Protein AF-A0A8T3ZFK6-F1 (afdb_monomer_lite)

Sequence (92 aa):
MPAKKKVKEEEHVRSPGIAAVLNFLIWGTGYIYNGKKLLKGIGLIIFELLELLLVIFSGFSWLIHFPGIIFLVSHIFLAVLLAYDAYHDGKK

Structure (mmCIF, N/CA/C/O backbone):
data_AF-A0A8T3ZFK6-F1
#
_entry.id   AF-A0A8T3ZFK6-F1
#
loop_
_atom_site.group_PDB
_atom_site.id
_atom_site.type_symbol
_atom_site.label_atom_id
_atom_site.label_alt_id
_atom_site.label_comp_id
_atom_site.label_asym_id
_atom_site.label_entity_id
_atom_site.label_seq_id
_atom_site.pdbx_PDB_ins_code
_atom_site.Cartn_x
_atom_site.Cartn_y
_atom_site.Cartn_z
_atom_site.occupancy
_atom_site.B_iso_or_equiv
_atom_site.auth_seq_id
_atom_site.auth_comp_id
_atom_site.auth_asym_id
_atom_site.auth_atom_id
_atom_site.pdbx_PDB_model_num
ATOM 1 N N . MET A 1 1 ? -19.977 29.491 37.892 1.00 51.56 1 MET A N 1
ATOM 2 C CA . MET A 1 1 ? -19.044 28.706 37.050 1.00 51.56 1 MET A CA 1
ATOM 3 C C . MET A 1 1 ? -19.843 28.0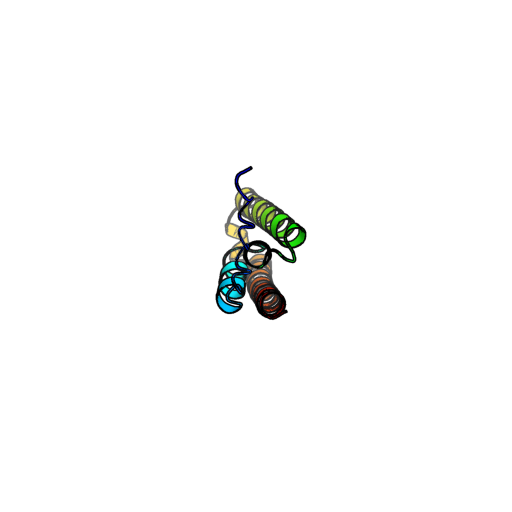43 35.933 1.00 51.56 1 MET A C 1
ATOM 5 O O . MET A 1 1 ? -20.766 27.312 36.272 1.00 51.56 1 MET A O 1
ATOM 9 N N . PRO A 1 2 ? -19.558 28.289 34.643 1.00 49.50 2 PRO A N 1
ATOM 10 C CA . PRO A 1 2 ? -20.195 27.543 33.558 1.00 49.50 2 PRO A CA 1
ATOM 11 C C . PRO A 1 2 ? -19.656 26.105 33.520 1.00 49.50 2 PRO A C 1
ATOM 13 O O . PRO A 1 2 ? -18.451 25.882 33.641 1.00 49.50 2 PRO A O 1
ATOM 16 N N . ALA A 1 3 ? -20.541 25.121 33.361 1.00 55.31 3 ALA A N 1
ATOM 17 C CA . ALA A 1 3 ? -20.138 23.722 33.284 1.00 55.31 3 ALA A CA 1
ATOM 18 C C . ALA A 1 3 ? -19.363 23.454 31.984 1.00 55.31 3 ALA A C 1
ATOM 20 O O . ALA A 1 3 ? -19.845 23.761 30.892 1.00 55.31 3 ALA A O 1
ATOM 21 N N . LYS A 1 4 ? -18.182 22.828 32.084 1.00 53.00 4 LYS A N 1
ATOM 22 C CA . LYS A 1 4 ? -17.481 22.295 30.909 1.00 53.00 4 LYS A CA 1
ATOM 23 C C . LYS A 1 4 ? -18.348 21.196 30.290 1.00 53.00 4 LYS A C 1
ATOM 25 O O . LYS A 1 4 ? -18.368 20.077 30.804 1.00 53.00 4 LYS A O 1
ATOM 30 N N . LYS A 1 5 ? -19.039 21.495 29.182 1.00 51.03 5 LYS A N 1
ATOM 31 C CA . LYS A 1 5 ? -19.597 20.461 28.300 1.00 51.03 5 LYS A CA 1
ATOM 32 C C . LYS A 1 5 ? -18.447 19.528 27.924 1.00 51.03 5 LYS A C 1
ATOM 34 O O . LYS A 1 5 ? -17.573 19.914 27.152 1.00 51.03 5 LYS A O 1
ATOM 39 N N . LYS A 1 6 ? -18.453 18.303 28.457 1.00 49.69 6 LYS A N 1
ATOM 40 C CA . LYS A 1 6 ? -17.716 17.205 27.836 1.00 49.69 6 LYS A CA 1
ATOM 41 C C . LYS A 1 6 ? -18.380 16.979 26.486 1.00 49.69 6 LYS A C 1
ATOM 43 O O . LYS A 1 6 ? -19.447 16.370 26.424 1.00 49.69 6 LYS A O 1
ATOM 48 N N . VAL A 1 7 ? -17.778 17.517 25.429 1.00 56.16 7 VAL A N 1
ATOM 49 C CA . VAL A 1 7 ? -18.015 17.002 24.084 1.00 56.16 7 VAL A CA 1
ATOM 50 C C . VAL A 1 7 ? -17.629 15.533 24.174 1.00 56.16 7 VAL A C 1
ATOM 52 O O . VAL A 1 7 ? -16.467 15.215 24.415 1.00 56.16 7 VAL A O 1
ATOM 55 N N . LYS A 1 8 ? -18.619 14.639 24.093 1.00 45.69 8 LYS A N 1
ATOM 56 C CA . LYS A 1 8 ? -18.319 13.275 23.684 1.00 45.69 8 LYS A CA 1
ATOM 57 C C . LYS A 1 8 ? -17.798 13.425 22.266 1.00 45.69 8 LYS A C 1
ATOM 59 O O . LYS A 1 8 ? -18.555 13.847 21.397 1.00 45.69 8 LYS A O 1
ATOM 64 N N . GLU A 1 9 ? -16.522 13.137 22.058 1.00 51.00 9 GLU A N 1
ATOM 65 C CA . GLU A 1 9 ? -16.092 12.730 20.731 1.00 51.00 9 GLU A CA 1
ATOM 66 C C . GLU A 1 9 ? -16.946 11.510 20.402 1.00 51.00 9 GLU A C 1
ATOM 68 O O . GLU A 1 9 ? -16.911 10.501 21.111 1.00 51.00 9 GLU A O 1
ATOM 73 N N . GLU A 1 10 ? -17.827 11.656 19.419 1.00 46.97 10 GLU A N 1
ATOM 74 C CA . GLU A 1 10 ? -18.562 10.517 18.906 1.00 46.97 10 GLU A CA 1
ATOM 75 C C . GLU A 1 10 ? -17.512 9.599 18.292 1.00 46.97 10 GLU A C 1
ATOM 77 O O . GLU A 1 10 ? -16.824 9.978 17.341 1.00 46.97 10 GLU A O 1
ATOM 82 N N . GLU A 1 11 ? -17.341 8.417 18.889 1.00 52.91 11 GLU A N 1
ATOM 83 C CA . GLU A 1 11 ? -16.482 7.354 18.378 1.00 52.91 11 GLU A CA 1
ATOM 84 C C . G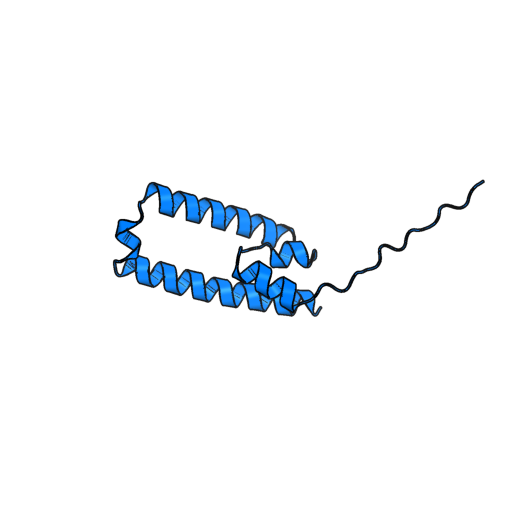LU A 1 11 ? -17.126 6.825 17.095 1.00 52.91 11 GLU A C 1
ATOM 86 O O . GLU A 1 11 ? -17.828 5.815 17.065 1.00 52.91 11 GLU A O 1
ATOM 91 N N . HIS A 1 12 ? -16.987 7.626 16.041 1.00 54.66 12 HIS A N 1
ATOM 92 C CA . HIS A 1 12 ? -17.710 7.493 14.796 1.00 54.66 12 HIS A CA 1
ATOM 93 C C . HIS A 1 12 ? -17.213 6.225 14.118 1.00 54.66 12 HIS A C 1
ATOM 95 O O . HIS A 1 12 ? -16.177 6.254 13.458 1.00 54.66 12 HIS A O 1
ATOM 101 N N . VAL A 1 13 ? -17.933 5.116 14.316 1.00 60.28 13 VAL A N 1
ATOM 102 C CA . VAL A 1 13 ? -17.529 3.778 13.869 1.00 60.28 13 VAL A CA 1
ATOM 103 C C . VAL A 1 13 ? -17.201 3.834 12.380 1.00 60.28 13 VAL A C 1
ATOM 105 O O . VAL A 1 13 ? -18.057 4.115 11.537 1.00 60.28 13 VAL A O 1
ATOM 108 N N . ARG A 1 14 ? -15.914 3.673 12.076 1.00 76.44 14 ARG A N 1
ATOM 109 C CA . ARG A 1 14 ? -15.347 4.025 10.776 1.00 76.44 14 ARG A CA 1
ATOM 110 C C . ARG A 1 14 ? -15.565 2.878 9.813 1.00 76.44 14 ARG A C 1
ATOM 112 O O . ARG A 1 14 ? -15.230 1.743 10.130 1.00 76.44 14 ARG A O 1
ATOM 119 N N . SER A 1 15 ? -16.157 3.166 8.654 1.00 90.44 15 SER A N 1
ATOM 120 C CA . SER A 1 15 ? -16.627 2.114 7.752 1.00 90.44 15 SER A CA 1
ATOM 121 C C . SER A 1 15 ? -15.459 1.224 7.311 1.00 90.44 15 SER A C 1
ATOM 123 O O . SER A 1 15 ? -14.574 1.708 6.597 1.00 90.44 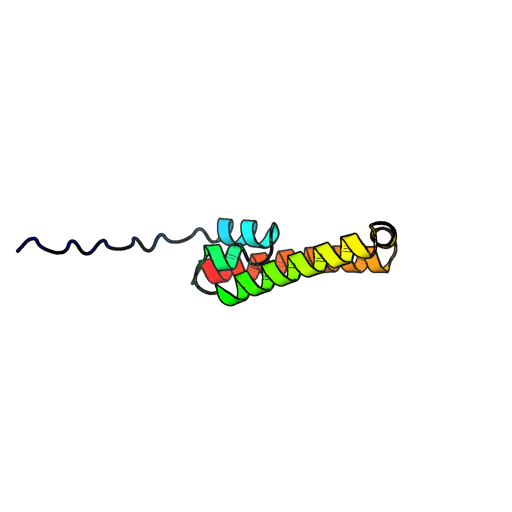15 SER A O 1
ATOM 125 N N . PRO A 1 16 ? -15.455 -0.078 7.660 1.00 91.81 16 PRO A N 1
ATOM 126 C CA . PRO A 1 16 ? -14.368 -0.978 7.287 1.00 91.81 16 PRO A CA 1
ATOM 127 C C . PRO A 1 16 ? -14.173 -1.066 5.771 1.00 91.81 16 PRO A C 1
ATOM 129 O O . PRO A 1 16 ? -13.051 -1.211 5.295 1.00 91.81 16 PRO A O 1
ATOM 132 N N . GLY A 1 17 ? -15.260 -0.935 4.999 1.00 93.25 17 GLY A N 1
ATOM 133 C CA . GLY A 1 17 ? -15.206 -0.893 3.536 1.00 93.25 17 GLY A CA 1
ATOM 134 C C . GLY A 1 17 ? -14.505 0.359 3.002 1.00 93.25 17 GLY A C 1
ATOM 135 O O . GLY A 1 17 ? -13.714 0.253 2.070 1.00 93.25 17 GLY A O 1
ATOM 136 N N . ILE A 1 18 ? -14.720 1.524 3.625 1.00 94.50 18 ILE A N 1
ATOM 137 C CA . ILE A 1 18 ? -13.998 2.758 3.268 1.00 94.50 18 ILE A CA 1
ATOM 138 C C . ILE A 1 18 ? -12.515 2.613 3.627 1.00 94.50 18 ILE A C 1
ATOM 140 O O . ILE A 1 18 ? -11.665 2.922 2.798 1.00 94.50 18 ILE A O 1
ATOM 144 N N . ALA A 1 19 ? -12.195 2.060 4.803 1.00 94.31 19 ALA A N 1
ATOM 145 C CA . ALA A 1 19 ? -10.814 1.774 5.196 1.00 94.31 19 ALA A CA 1
ATOM 146 C C . ALA A 1 19 ? -10.091 0.871 4.179 1.00 94.31 19 ALA A C 1
ATOM 148 O O . ALA A 1 19 ? -8.947 1.141 3.821 1.00 94.31 19 ALA A O 1
ATOM 149 N N . ALA A 1 20 ? -10.771 -0.169 3.687 1.00 95.69 20 ALA A N 1
ATOM 150 C CA . ALA A 1 20 ? -10.244 -1.090 2.684 1.00 95.69 20 ALA A CA 1
ATOM 151 C C . ALA A 1 20 ? -9.994 -0.408 1.330 1.00 95.69 20 ALA A C 1
ATOM 153 O O . ALA A 1 20 ? -8.900 -0.525 0.785 1.00 95.69 20 ALA A O 1
ATOM 154 N N . VAL A 1 21 ? -10.985 0.328 0.808 1.00 96.75 21 VAL A N 1
ATOM 155 C CA . VAL A 1 21 ? -10.884 1.030 -0.485 1.00 96.75 21 VAL A CA 1
ATOM 156 C C . VAL A 1 21 ? -9.790 2.097 -0.450 1.00 96.75 21 VAL A C 1
ATOM 158 O O . VAL A 1 21 ? -9.003 2.181 -1.387 1.00 96.75 21 VAL A O 1
ATOM 161 N N . LEU A 1 22 ? -9.685 2.860 0.643 1.00 95.19 22 LEU A N 1
ATOM 162 C CA . LEU A 1 22 ? -8.599 3.821 0.840 1.00 95.19 22 LEU A CA 1
ATOM 163 C C . LEU A 1 22 ? -7.229 3.126 0.775 1.00 95.19 22 LEU A C 1
ATOM 165 O O . LEU A 1 22 ? -6.404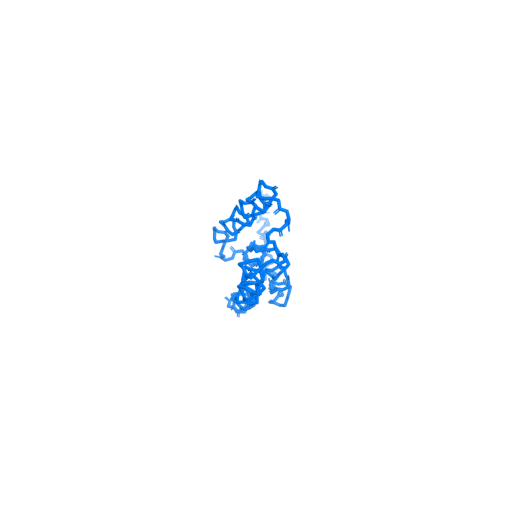 3.493 -0.055 1.00 95.19 22 LEU A O 1
ATOM 169 N N . ASN A 1 23 ? -7.018 2.067 1.568 1.00 95.69 23 ASN A N 1
ATOM 170 C CA . ASN A 1 23 ? -5.735 1.352 1.603 1.00 95.69 23 ASN A CA 1
ATOM 171 C C . ASN A 1 23 ? -5.383 0.602 0.305 1.00 95.69 23 ASN A C 1
ATOM 173 O O . ASN A 1 23 ? -4.212 0.288 0.109 1.00 95.69 23 ASN A O 1
ATOM 177 N N . PHE A 1 24 ? -6.373 0.279 -0.533 1.00 95.50 24 PHE A N 1
ATOM 178 C CA . PHE A 1 24 ? -6.158 -0.299 -1.862 1.00 95.50 24 PHE A CA 1
ATOM 179 C C . PHE A 1 24 ? -5.668 0.748 -2.872 1.00 95.50 24 PHE A C 1
ATOM 181 O O . PHE A 1 24 ? -4.847 0.429 -3.724 1.00 95.50 24 PHE A O 1
ATOM 188 N N . LEU A 1 25 ? -6.187 1.979 -2.783 1.00 94.06 25 LEU A N 1
ATOM 189 C CA . LEU A 1 25 ? -5.884 3.065 -3.718 1.00 94.06 25 LEU A CA 1
ATOM 190 C C . LEU A 1 25 ? -4.595 3.821 -3.375 1.00 94.06 25 LEU A C 1
ATOM 192 O O . LEU A 1 25 ? -3.897 4.238 -4.291 1.00 94.06 25 LEU A O 1
ATOM 196 N N . ILE A 1 26 ? -4.319 4.032 -2.082 1.00 94.25 26 ILE A N 1
ATOM 197 C CA . ILE A 1 26 ? -3.104 4.682 -1.564 1.00 94.25 26 ILE A CA 1
ATOM 198 C C . ILE A 1 26 ? -2.741 3.989 -0.248 1.00 94.25 26 ILE A C 1
ATOM 200 O O . ILE A 1 26 ? -3.523 4.001 0.719 1.00 94.25 26 ILE A O 1
ATOM 204 N N . TRP A 1 27 ? -1.571 3.367 -0.184 1.00 95.19 27 TRP A N 1
ATOM 205 C CA . TRP A 1 27 ? -1.174 2.530 0.939 1.00 95.19 27 TRP A CA 1
ATOM 206 C C . TRP A 1 27 ? -1.030 3.348 2.219 1.00 95.19 27 TRP A C 1
ATOM 208 O O . TRP A 1 27 ? -0.463 4.433 2.271 1.00 95.19 27 TRP A O 1
ATOM 218 N N . GLY A 1 28 ? -1.556 2.807 3.312 1.00 92.31 28 GLY A N 1
ATOM 219 C CA . GLY A 1 28 ? -1.491 3.437 4.623 1.00 92.31 28 GLY A CA 1
ATOM 220 C C . GLY A 1 28 ? -2.663 4.357 4.957 1.00 92.31 28 GLY A C 1
ATOM 221 O O . GLY A 1 28 ? -3.004 4.487 6.139 1.00 92.31 28 GLY A O 1
ATOM 222 N N . THR A 1 29 ? -3.340 4.925 3.956 1.00 94.56 29 THR A N 1
ATOM 223 C CA . THR A 1 29 ? -4.478 5.836 4.173 1.00 94.56 29 THR A CA 1
ATOM 224 C C . THR A 1 29 ? -5.648 5.167 4.900 1.00 94.56 29 THR A C 1
ATOM 226 O O . THR A 1 29 ? -6.282 5.803 5.742 1.00 94.56 29 THR A O 1
ATOM 229 N N . GLY A 1 30 ? -5.878 3.867 4.693 1.00 94.38 30 GLY A N 1
ATOM 230 C CA . GLY A 1 30 ? -6.875 3.079 5.424 1.00 94.38 30 GLY A CA 1
ATOM 231 C C . GLY A 1 30 ? -6.557 2.909 6.916 1.00 94.38 30 GLY A C 1
ATOM 232 O O . GLY A 1 30 ? -7.465 2.933 7.746 1.00 94.38 30 GLY A O 1
ATOM 233 N N . TYR A 1 31 ? -5.276 2.813 7.291 1.00 94.44 31 TYR A N 1
ATOM 234 C CA . TYR A 1 31 ? -4.862 2.759 8.703 1.00 94.44 31 TYR A CA 1
ATOM 235 C C . TYR A 1 31 ? -4.938 4.127 9.392 1.00 94.44 31 TYR A C 1
ATOM 237 O O . TYR A 1 31 ? -5.253 4.192 10.582 1.00 94.44 31 TYR A O 1
ATOM 245 N N . ILE A 1 32 ? -4.673 5.212 8.654 1.00 94.19 32 ILE A N 1
ATOM 246 C CA . ILE A 1 32 ? -4.873 6.590 9.131 1.00 94.19 32 ILE A CA 1
ATOM 247 C C . ILE A 1 32 ? -6.369 6.868 9.302 1.00 94.19 32 ILE A C 1
ATOM 249 O O . ILE A 1 32 ? -6.774 7.394 10.338 1.00 94.19 32 ILE A O 1
ATOM 253 N N . TYR A 1 33 ? -7.196 6.438 8.343 1.00 93.12 33 TYR A N 1
ATOM 254 C CA . TYR A 1 33 ? -8.651 6.496 8.449 1.00 93.12 33 TYR A CA 1
ATOM 255 C C . TYR A 1 33 ? -9.132 5.749 9.696 1.00 93.12 33 TYR A C 1
ATOM 257 O O . TYR A 1 33 ? -9.776 6.371 10.534 1.00 93.12 33 TYR A O 1
ATOM 265 N N . ASN A 1 34 ? -8.736 4.488 9.910 1.00 91.31 34 ASN A N 1
ATOM 266 C CA . ASN A 1 34 ? -9.071 3.736 11.130 1.00 91.31 34 ASN A CA 1
ATOM 267 C C . ASN A 1 34 ? -8.532 4.363 12.431 1.00 91.31 34 ASN A C 1
ATOM 269 O O . ASN A 1 34 ? -9.041 4.053 13.505 1.00 91.31 34 ASN A O 1
ATOM 273 N N . GLY A 1 35 ? -7.482 5.190 12.377 1.00 85.75 35 GLY A N 1
ATOM 274 C CA . GLY A 1 35 ? -6.830 5.823 13.533 1.00 85.75 35 GLY A CA 1
ATOM 275 C C . GLY A 1 35 ? -5.951 4.893 14.385 1.00 85.75 35 GLY A C 1
ATOM 276 O O . GLY A 1 35 ? -4.950 5.337 14.942 1.00 85.75 35 GLY A O 1
ATOM 277 N N . LYS A 1 36 ? -6.265 3.593 14.447 1.00 80.19 36 LYS A N 1
ATOM 278 C CA . LYS A 1 36 ? -5.617 2.597 15.328 1.00 80.19 36 LYS A CA 1
ATOM 279 C C . LYS A 1 36 ? -4.152 2.304 14.992 1.00 80.19 36 LYS A C 1
ATOM 281 O O . LYS A 1 36 ? -3.360 2.003 15.879 1.00 80.19 36 LYS A O 1
ATOM 286 N N . LYS A 1 37 ? -3.784 2.381 13.710 1.00 90.12 37 LYS A N 1
ATOM 287 C CA . LYS A 1 37 ? -2.462 2.003 13.175 1.00 90.12 37 LYS A CA 1
ATOM 288 C C . LYS A 1 37 ? -1.744 3.193 12.512 1.00 90.12 37 LYS A C 1
ATOM 290 O O . LYS A 1 37 ? -1.044 3.016 11.516 1.00 90.12 37 LYS A O 1
ATOM 295 N N . LEU A 1 38 ? -1.902 4.405 13.059 1.00 90.88 38 LEU A N 1
ATOM 296 C CA . LEU A 1 38 ? -1.423 5.664 12.459 1.00 90.88 38 LEU A CA 1
ATOM 297 C C . LEU A 1 38 ? 0.040 5.607 11.969 1.00 90.88 38 LEU A C 1
ATOM 299 O O . LEU A 1 38 ? 0.313 5.974 10.830 1.00 90.88 38 LEU A O 1
ATOM 303 N N . LEU A 1 39 ? 0.966 5.083 12.784 1.00 94.25 39 LEU A N 1
ATOM 304 C CA . LEU A 1 39 ? 2.391 4.986 12.431 1.00 94.25 39 LEU A CA 1
ATOM 305 C C . LEU A 1 39 ? 2.656 4.029 11.251 1.00 94.25 39 LEU A C 1
ATOM 307 O O . LEU A 1 39 ? 3.462 4.352 10.381 1.00 94.25 39 LEU A O 1
ATOM 311 N N . LYS A 1 40 ? 1.940 2.894 11.171 1.00 94.00 40 LYS A N 1
ATOM 312 C CA . LYS A 1 40 ? 1.979 1.989 10.001 1.00 94.00 40 LYS A CA 1
ATOM 313 C C . LYS A 1 40 ? 1.454 2.708 8.757 1.00 94.00 40 LYS A C 1
ATOM 315 O O . LYS A 1 40 ? 2.011 2.543 7.679 1.00 94.00 40 LYS A O 1
ATOM 320 N N . GLY A 1 41 ? 0.399 3.506 8.915 1.00 95.25 41 GLY A N 1
ATOM 321 C CA . GLY A 1 41 ? -0.179 4.300 7.836 1.00 95.25 41 GLY A CA 1
ATOM 322 C C . GLY A 1 41 ? 0.793 5.334 7.269 1.00 95.25 41 GLY A C 1
ATOM 323 O O . GLY A 1 41 ? 1.049 5.337 6.071 1.00 95.25 41 GLY A O 1
ATOM 324 N N . ILE A 1 42 ? 1.399 6.151 8.133 1.00 96.62 42 ILE A N 1
ATOM 325 C CA . ILE A 1 42 ? 2.396 7.158 7.733 1.00 96.62 42 ILE A CA 1
ATOM 326 C C . ILE A 1 42 ? 3.627 6.492 7.095 1.00 96.62 42 ILE A C 1
ATOM 328 O O . ILE A 1 42 ? 4.094 6.947 6.054 1.00 96.62 42 ILE A O 1
ATOM 332 N N . GLY A 1 43 ? 4.125 5.393 7.673 1.00 97.38 43 GLY A N 1
ATOM 333 C CA . GLY A 1 43 ? 5.268 4.655 7.124 1.00 97.38 43 GLY A CA 1
ATOM 334 C C . GLY A 1 43 ? 5.014 4.077 5.727 1.00 97.38 43 GLY A C 1
ATOM 335 O O . GLY A 1 43 ? 5.915 4.098 4.894 1.00 97.38 43 GLY A O 1
ATOM 336 N N . LEU A 1 44 ? 3.789 3.616 5.447 1.00 96.88 44 LEU A N 1
ATOM 337 C CA . LEU A 1 44 ? 3.404 3.124 4.121 1.00 96.88 44 LEU A CA 1
ATOM 338 C C . LEU A 1 44 ? 3.289 4.246 3.082 1.00 96.88 44 LEU A C 1
ATOM 340 O O . LEU A 1 44 ? 3.802 4.068 1.986 1.00 96.88 44 LEU A O 1
ATOM 344 N N . ILE A 1 45 ? 2.727 5.408 3.435 1.00 96.81 45 ILE A N 1
ATOM 345 C CA . ILE A 1 45 ? 2.695 6.572 2.528 1.00 96.81 45 ILE A CA 1
ATOM 346 C C . ILE A 1 45 ? 4.121 7.029 2.184 1.00 96.81 45 ILE A C 1
ATOM 348 O O . ILE A 1 45 ? 4.419 7.329 1.032 1.00 96.81 45 ILE A O 1
ATOM 352 N N . ILE A 1 46 ? 5.032 7.053 3.165 1.00 97.44 46 ILE A N 1
ATOM 353 C CA . ILE A 1 46 ? 6.445 7.386 2.918 1.00 97.44 46 ILE A CA 1
ATOM 354 C C . ILE A 1 46 ? 7.103 6.340 2.005 1.00 97.44 46 ILE A C 1
ATOM 356 O O . ILE A 1 46 ? 7.866 6.712 1.116 1.00 97.44 46 ILE A O 1
ATOM 360 N N . PHE A 1 47 ? 6.800 5.051 2.187 1.00 96.19 47 PHE A N 1
ATOM 361 C CA . PHE A 1 47 ? 7.305 3.986 1.318 1.00 96.19 47 PHE A CA 1
ATOM 362 C C . PHE A 1 47 ? 6.799 4.129 -0.126 1.00 96.19 47 PHE A C 1
ATOM 364 O O . PHE A 1 47 ? 7.611 4.130 -1.045 1.00 96.19 47 PHE A O 1
ATOM 371 N N . GLU A 1 48 ? 5.493 4.322 -0.321 1.00 94.62 48 GLU A N 1
ATOM 372 C CA . GLU A 1 48 ? 4.858 4.502 -1.636 1.00 94.62 48 GLU A CA 1
ATOM 373 C C . GLU A 1 48 ? 5.417 5.731 -2.376 1.00 94.62 48 GLU A C 1
ATOM 375 O O . GLU A 1 48 ? 5.697 5.671 -3.572 1.00 94.62 48 GLU A O 1
ATOM 380 N N . LEU A 1 49 ? 5.683 6.833 -1.663 1.00 96.25 49 LEU A N 1
ATOM 381 C CA . LEU A 1 49 ? 6.341 8.013 -2.237 1.00 96.25 49 LEU A CA 1
ATOM 382 C C . LEU A 1 49 ? 7.794 7.736 -2.666 1.00 96.25 49 LEU A C 1
ATOM 384 O O . LEU A 1 49 ? 8.229 8.241 -3.701 1.00 96.25 49 LEU A O 1
ATOM 388 N N . LEU A 1 50 ? 8.549 6.938 -1.904 1.00 96.56 50 LEU A N 1
ATOM 389 C CA . LEU A 1 50 ? 9.918 6.543 -2.265 1.00 96.56 50 LEU A CA 1
ATOM 390 C C . LEU A 1 50 ? 9.940 5.550 -3.441 1.00 96.56 50 LEU A C 1
ATOM 392 O O . LEU A 1 50 ? 10.798 5.661 -4.317 1.00 96.56 50 LEU A O 1
ATOM 396 N N . GLU A 1 51 ? 8.982 4.624 -3.491 1.00 93.56 51 GLU A N 1
ATOM 397 C CA . GLU A 1 51 ? 8.755 3.695 -4.604 1.00 93.56 51 GLU A CA 1
ATOM 398 C C . GLU A 1 51 ? 8.390 4.455 -5.889 1.00 93.56 51 GLU A C 1
ATOM 400 O O . GLU A 1 51 ? 9.017 4.250 -6.929 1.00 93.56 51 GLU A O 1
ATOM 405 N N . LEU A 1 52 ? 7.457 5.409 -5.811 1.00 92.12 52 LEU A N 1
ATOM 406 C CA . LEU A 1 52 ? 7.068 6.267 -6.932 1.00 92.12 52 LEU A CA 1
ATOM 407 C C . LEU A 1 52 ? 8.244 7.110 -7.452 1.00 92.12 52 LEU A C 1
ATOM 409 O O . LEU A 1 52 ? 8.451 7.191 -8.664 1.00 92.12 52 LEU A O 1
ATOM 413 N N . LEU A 1 53 ? 9.052 7.696 -6.561 1.00 95.25 53 LEU A N 1
ATOM 414 C CA . LEU A 1 53 ? 10.279 8.397 -6.954 1.00 95.25 53 LEU A CA 1
ATOM 415 C C . LEU A 1 53 ? 11.268 7.452 -7.651 1.00 95.25 53 LEU A C 1
ATOM 417 O O . LEU A 1 53 ? 11.834 7.823 -8.679 1.00 95.25 53 LEU A O 1
ATOM 421 N N . LEU A 1 54 ? 11.446 6.225 -7.152 1.00 91.88 54 LEU A N 1
ATOM 422 C CA . LEU A 1 54 ? 12.312 5.226 -7.782 1.00 91.88 54 LEU A CA 1
ATOM 423 C C . LEU A 1 54 ? 11.818 4.841 -9.187 1.00 91.88 54 LEU A C 1
ATOM 425 O O . LEU A 1 54 ? 12.635 4.761 -10.105 1.00 91.88 54 LEU A O 1
ATOM 429 N N . VAL A 1 55 ? 10.508 4.666 -9.390 1.00 90.62 55 VAL A N 1
ATOM 430 C CA . VAL A 1 55 ? 9.904 4.422 -10.717 1.00 90.62 55 VAL A CA 1
ATOM 431 C C . VAL A 1 55 ? 10.143 5.609 -11.661 1.00 90.62 55 VAL A C 1
ATOM 433 O O . VAL A 1 55 ? 10.528 5.409 -12.812 1.00 90.62 55 VAL A O 1
ATOM 436 N N . ILE A 1 56 ? 9.997 6.847 -11.178 1.00 91.88 56 ILE A N 1
ATOM 437 C CA . ILE A 1 56 ? 10.247 8.057 -11.979 1.00 91.88 56 ILE A CA 1
ATOM 438 C C . ILE A 1 56 ? 11.728 8.162 -12.385 1.00 91.88 56 ILE A C 1
ATOM 440 O O . ILE A 1 56 ? 12.017 8.390 -13.559 1.00 91.88 56 ILE A O 1
ATOM 444 N N . PHE A 1 57 ? 12.669 7.957 -11.456 1.00 93.06 57 PHE A N 1
ATOM 445 C CA . PHE A 1 57 ? 14.110 8.057 -11.736 1.00 93.06 57 PHE A CA 1
ATOM 446 C C . PHE A 1 57 ? 14.676 6.886 -12.557 1.00 93.06 57 PHE A C 1
ATOM 448 O O . PHE A 1 57 ? 15.652 7.074 -13.281 1.00 93.06 57 PHE A O 1
ATOM 455 N N . SER A 1 58 ? 14.077 5.695 -12.477 1.00 88.25 58 SER A N 1
ATOM 456 C CA . SER A 1 58 ? 14.434 4.545 -13.330 1.00 88.25 58 SER A CA 1
ATOM 457 C C . SER A 1 58 ? 13.767 4.576 -14.712 1.00 88.25 58 SER A C 1
ATOM 459 O O . SER A 1 58 ? 14.213 3.878 -15.624 1.00 88.25 58 SER A O 1
ATOM 461 N N . GLY A 1 59 ? 12.739 5.411 -14.886 1.00 87.06 59 GLY A N 1
ATOM 462 C CA . GLY A 1 59 ? 11.971 5.546 -16.119 1.00 87.06 59 GLY A CA 1
ATOM 463 C C . GLY A 1 59 ? 10.974 4.403 -16.335 1.00 87.06 59 GLY A C 1
ATOM 464 O O . GLY A 1 59 ? 11.125 3.293 -15.842 1.00 87.06 59 GLY A O 1
ATOM 465 N N . PHE A 1 60 ? 9.933 4.651 -17.128 1.00 83.81 60 PHE A N 1
ATOM 466 C CA . PHE A 1 60 ? 8.814 3.711 -17.286 1.00 83.81 60 PHE A CA 1
ATOM 467 C C . PHE A 1 60 ? 9.109 2.515 -18.219 1.00 83.81 60 PHE A C 1
ATOM 469 O O . PHE A 1 60 ? 8.289 1.607 -18.335 1.00 83.81 60 PHE A O 1
ATOM 476 N N . SER A 1 61 ? 10.267 2.480 -18.888 1.00 84.75 61 SER A N 1
ATOM 477 C CA . SER A 1 61 ? 10.599 1.474 -19.912 1.00 84.75 61 SER A CA 1
ATOM 478 C C . SER A 1 61 ? 10.796 0.056 -19.365 1.00 84.75 61 SER A C 1
ATOM 480 O O . SER A 1 61 ? 10.505 -0.906 -20.072 1.00 84.75 61 SER A O 1
ATOM 482 N N . TRP A 1 62 ? 11.234 -0.111 -18.114 1.00 83.38 62 TRP A N 1
ATOM 483 C CA . TRP A 1 62 ? 11.406 -1.444 -17.520 1.00 83.38 62 TRP A CA 1
ATOM 484 C C . TRP A 1 62 ? 10.086 -2.093 -17.075 1.00 83.38 62 TRP A C 1
ATOM 486 O O . TRP A 1 62 ? 10.043 -3.312 -16.900 1.00 83.38 62 TRP A O 1
ATOM 496 N N . LEU A 1 63 ? 9.001 -1.316 -16.948 1.00 81.50 63 LEU A N 1
ATOM 497 C CA . LEU A 1 63 ? 7.695 -1.796 -16.476 1.00 81.50 63 LEU A CA 1
ATOM 498 C C . LEU A 1 63 ? 7.047 -2.816 -17.429 1.00 81.50 63 LEU A C 1
ATOM 500 O O . LEU A 1 63 ? 6.338 -3.712 -16.979 1.00 81.50 63 LEU A O 1
ATOM 504 N N . ILE A 1 64 ? 7.328 -2.718 -18.733 1.00 85.62 64 ILE A N 1
ATOM 505 C CA . ILE A 1 64 ? 6.849 -3.662 -19.762 1.00 85.62 64 ILE A CA 1
ATOM 506 C C . ILE A 1 64 ? 7.738 -4.908 -19.917 1.00 85.62 64 ILE A C 1
ATOM 508 O O . ILE A 1 64 ? 7.421 -5.804 -20.700 1.00 85.62 64 ILE A O 1
ATOM 512 N N . HIS A 1 65 ? 8.859 -4.982 -19.198 1.00 89.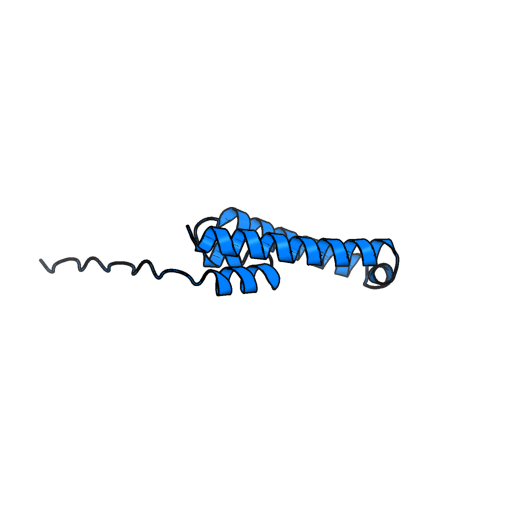94 65 HIS A N 1
ATOM 513 C CA . HIS A 1 65 ? 9.730 -6.154 -19.171 1.00 89.94 65 HIS A CA 1
ATOM 514 C C . HIS A 1 65 ? 9.398 -7.057 -17.975 1.00 89.94 65 HIS A C 1
ATOM 516 O O . HIS A 1 65 ? 8.732 -6.651 -17.028 1.00 89.94 65 HIS A O 1
ATOM 522 N N . PHE A 1 66 ? 9.885 -8.301 -18.000 1.00 88.38 66 PHE A N 1
ATOM 523 C CA . PHE A 1 66 ? 9.572 -9.321 -16.989 1.00 88.38 66 PHE A CA 1
ATOM 524 C C . PHE A 1 66 ? 9.749 -8.863 -15.517 1.00 88.38 66 PHE A C 1
ATOM 526 O O . PHE A 1 66 ? 8.844 -9.132 -14.726 1.00 88.38 66 PHE A O 1
ATOM 533 N N . PRO A 1 67 ? 10.804 -8.106 -15.129 1.00 89.06 67 PRO A N 1
ATOM 534 C CA . PRO A 1 67 ? 10.912 -7.558 -13.771 1.00 89.06 67 PRO A CA 1
ATOM 535 C C . PRO A 1 67 ? 9.804 -6.550 -13.431 1.00 89.06 67 PRO A C 1
ATOM 537 O O . PRO A 1 67 ? 9.289 -6.557 -12.317 1.00 89.06 67 PRO A O 1
ATOM 540 N N . GLY A 1 68 ? 9.407 -5.718 -14.397 1.00 91.00 68 GLY A N 1
ATOM 541 C CA . GLY A 1 68 ? 8.320 -4.747 -14.277 1.00 91.00 68 GLY A CA 1
ATOM 542 C C . GLY A 1 68 ? 6.942 -5.381 -14.123 1.00 91.00 68 GLY A C 1
ATOM 543 O O . GLY A 1 68 ? 6.144 -4.943 -13.298 1.00 91.00 68 GLY A O 1
ATOM 544 N N . ILE A 1 69 ? 6.696 -6.474 -14.846 1.00 91.19 69 ILE A N 1
ATOM 545 C CA . ILE A 1 69 ? 5.466 -7.264 -14.722 1.00 91.19 69 ILE A CA 1
ATOM 546 C C . ILE A 1 69 ? 5.394 -7.918 -13.334 1.00 91.19 69 ILE A C 1
ATOM 548 O O . ILE A 1 69 ? 4.357 -7.838 -12.677 1.00 91.19 69 ILE A O 1
ATOM 552 N N . ILE A 1 70 ? 6.496 -8.506 -12.844 1.00 94.56 70 ILE A N 1
ATOM 553 C CA . ILE A 1 70 ? 6.568 -9.058 -11.478 1.00 94.56 70 ILE A CA 1
ATOM 554 C C . ILE A 1 70 ? 6.333 -7.964 -10.433 1.00 94.56 70 ILE A C 1
ATOM 556 O O . ILE A 1 70 ? 5.563 -8.179 -9.497 1.00 94.56 70 ILE A O 1
ATOM 560 N N . PHE A 1 71 ? 6.963 -6.799 -10.597 1.00 92.44 71 PHE A N 1
ATOM 561 C CA . PHE A 1 71 ? 6.787 -5.643 -9.721 1.00 92.44 71 PHE A CA 1
ATOM 562 C C . PHE A 1 71 ? 5.316 -5.204 -9.660 1.00 92.44 71 PHE A C 1
ATOM 564 O O . PHE A 1 71 ? 4.739 -5.187 -8.576 1.00 92.44 71 PHE A O 1
ATOM 571 N N . LEU A 1 72 ? 4.670 -4.969 -10.808 1.00 91.94 72 LEU A N 1
ATOM 572 C CA . LEU A 1 72 ? 3.266 -4.552 -10.880 1.00 91.94 72 LEU A CA 1
ATOM 573 C C . LEU A 1 72 ? 2.311 -5.586 -10.257 1.00 91.94 72 LEU A C 1
ATOM 575 O O . LEU A 1 72 ? 1.427 -5.222 -9.482 1.00 91.94 72 LEU A O 1
ATOM 579 N N . VAL A 1 73 ? 2.500 -6.879 -10.545 1.00 94.94 73 VAL A N 1
ATOM 580 C CA . VAL A 1 73 ? 1.683 -7.958 -9.960 1.00 94.94 73 VAL A CA 1
ATOM 581 C C . VAL A 1 73 ? 1.884 -8.044 -8.443 1.00 94.94 73 VAL A C 1
ATOM 583 O O . VAL A 1 73 ? 0.910 -8.196 -7.705 1.00 94.94 73 VAL A O 1
ATOM 586 N N . SER A 1 74 ? 3.122 -7.889 -7.965 1.00 94.94 74 SER A N 1
ATOM 587 C CA . SER A 1 74 ? 3.445 -7.893 -6.531 1.00 94.94 74 SER A CA 1
ATOM 588 C C . SER A 1 74 ? 2.857 -6.679 -5.809 1.00 94.94 74 SER A C 1
ATOM 590 O O . SER A 1 74 ? 2.326 -6.824 -4.709 1.00 94.94 74 SER A O 1
ATOM 592 N N . HIS A 1 75 ? 2.893 -5.504 -6.442 1.00 94.00 75 HIS A N 1
ATOM 593 C CA . HIS A 1 75 ? 2.327 -4.261 -5.924 1.00 94.00 75 HIS A CA 1
ATOM 594 C C . HIS A 1 75 ? 0.791 -4.361 -5.819 1.00 94.00 75 HIS A C 1
ATOM 596 O O . HIS A 1 75 ? 0.229 -4.108 -4.754 1.00 94.00 75 HIS A O 1
ATOM 602 N N . ILE A 1 76 ? 0.101 -4.851 -6.859 1.00 96.00 76 ILE A N 1
ATOM 603 C CA . ILE A 1 76 ? -1.354 -5.110 -6.818 1.00 96.00 76 ILE A CA 1
ATOM 604 C C . ILE A 1 76 ? -1.707 -6.143 -5.733 1.00 96.00 76 ILE A C 1
ATOM 606 O O . ILE A 1 76 ? -2.654 -5.945 -4.970 1.00 96.00 76 ILE A O 1
ATOM 610 N N . PHE A 1 77 ? -0.942 -7.233 -5.620 1.00 97.56 77 PHE A N 1
ATOM 611 C CA . PHE A 1 77 ? -1.155 -8.256 -4.591 1.00 97.56 77 PHE A CA 1
ATOM 612 C C . PHE A 1 77 ? -0.987 -7.691 -3.169 1.00 97.56 77 PHE A C 1
ATOM 614 O O . PHE A 1 77 ? -1.834 -7.929 -2.302 1.00 97.56 77 PHE A O 1
ATOM 621 N N . LEU A 1 78 ? 0.050 -6.883 -2.933 1.00 96.75 78 LEU A N 1
ATOM 622 C CA . LEU A 1 78 ? 0.270 -6.213 -1.651 1.00 96.75 78 LEU A CA 1
ATOM 623 C C . LEU A 1 78 ? -0.828 -5.180 -1.344 1.00 96.75 78 LEU A C 1
ATOM 625 O O . LEU A 1 78 ? -1.299 -5.140 -0.208 1.00 96.75 78 LEU A O 1
ATOM 629 N N . ALA A 1 79 ? -1.319 -4.434 -2.338 1.00 96.62 79 ALA A N 1
ATOM 630 C CA . ALA A 1 79 ? -2.459 -3.527 -2.180 1.00 96.62 79 ALA A CA 1
ATOM 631 C C . ALA A 1 79 ? -3.725 -4.266 -1.699 1.00 96.62 79 ALA A C 1
ATOM 633 O O . ALA A 1 79 ? -4.395 -3.808 -0.771 1.00 96.62 79 ALA A O 1
ATOM 634 N N . VAL A 1 80 ? -4.025 -5.451 -2.252 1.00 97.88 80 VAL A N 1
ATOM 635 C CA . VAL A 1 80 ? -5.143 -6.301 -1.790 1.00 97.88 80 VAL A CA 1
ATOM 636 C C . VAL A 1 80 ? -4.932 -6.777 -0.345 1.00 97.88 80 VAL A C 1
ATOM 638 O O . VAL A 1 80 ? -5.858 -6.701 0.467 1.00 97.88 80 VAL A O 1
ATOM 641 N N . LEU A 1 81 ? -3.723 -7.219 0.019 1.00 97.81 81 LEU A N 1
ATOM 642 C CA . LEU A 1 81 ? -3.413 -7.635 1.396 1.00 97.81 81 LEU A CA 1
ATOM 643 C C . LEU A 1 81 ? -3.506 -6.471 2.401 1.00 97.81 81 LEU A C 1
ATOM 645 O O . LEU A 1 81 ? -4.001 -6.649 3.518 1.00 97.81 81 LEU A O 1
ATOM 649 N N . LEU A 1 82 ? -3.069 -5.271 2.012 1.00 96.62 82 LEU A N 1
ATOM 650 C CA . LEU A 1 82 ? -3.162 -4.064 2.835 1.00 96.62 82 LEU A CA 1
ATOM 651 C C . LEU A 1 82 ? -4.609 -3.572 2.971 1.00 96.62 82 LEU A C 1
ATOM 653 O O . LEU A 1 82 ? -4.995 -3.138 4.061 1.00 96.62 82 LEU A O 1
ATOM 657 N N . ALA A 1 83 ? -5.426 -3.679 1.922 1.00 96.62 83 ALA A N 1
ATOM 658 C CA . ALA A 1 83 ? -6.864 -3.426 1.986 1.00 96.62 83 ALA A CA 1
ATOM 659 C C . ALA A 1 83 ? -7.570 -4.400 2.944 1.00 96.62 83 ALA A C 1
ATOM 661 O O . ALA A 1 83 ? -8.406 -3.983 3.748 1.00 96.62 83 ALA A O 1
ATOM 662 N N . TYR A 1 84 ? -7.184 -5.680 2.923 1.00 96.75 84 TYR A N 1
ATOM 663 C CA . TYR A 1 84 ? -7.721 -6.709 3.814 1.00 96.75 84 TYR A CA 1
ATOM 664 C C . TYR A 1 84 ? -7.359 -6.476 5.295 1.00 96.75 84 TYR A C 1
ATOM 666 O O . TYR A 1 84 ? -8.254 -6.505 6.144 1.00 96.75 84 TYR A O 1
ATOM 674 N N . ASP A 1 85 ? -6.097 -6.171 5.640 1.00 95.31 85 ASP A N 1
ATOM 675 C CA . ASP A 1 85 ? -5.754 -5.820 7.035 1.00 95.31 85 ASP A CA 1
ATOM 676 C C . ASP A 1 85 ? -6.467 -4.529 7.476 1.00 95.31 85 ASP A C 1
ATOM 678 O O . ASP A 1 85 ? -6.988 -4.494 8.586 1.00 95.31 85 ASP A O 1
ATOM 682 N N . ALA A 1 86 ? -6.600 -3.503 6.624 1.00 93.88 86 ALA A N 1
ATOM 683 C CA . ALA A 1 86 ? -7.369 -2.298 6.968 1.00 93.88 86 ALA A CA 1
ATOM 684 C C . ALA A 1 86 ? -8.871 -2.573 7.189 1.00 93.88 86 ALA A C 1
ATOM 686 O O . ALA A 1 86 ? -9.455 -2.029 8.131 1.00 93.88 86 ALA A O 1
ATOM 687 N N . TYR A 1 87 ? -9.482 -3.457 6.392 1.00 94.88 87 TYR A N 1
ATOM 688 C CA . TYR A 1 87 ? -10.861 -3.920 6.593 1.00 94.88 87 TYR A CA 1
ATOM 689 C C . TYR A 1 87 ? -11.034 -4.610 7.955 1.00 94.88 87 TYR A C 1
ATOM 691 O O . TYR A 1 87 ? -11.962 -4.309 8.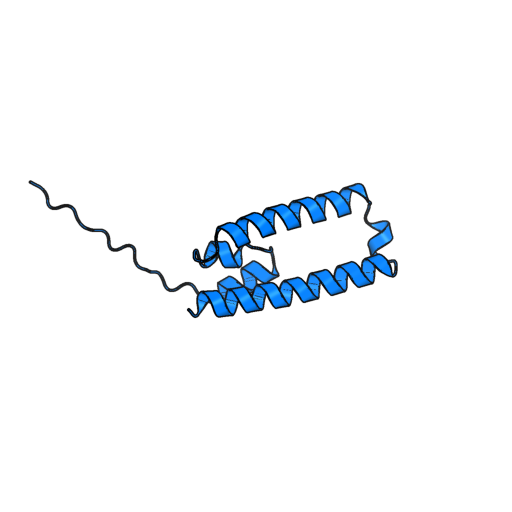707 1.00 94.88 87 TYR A O 1
ATOM 699 N N . HIS A 1 88 ? -10.128 -5.523 8.309 1.00 91.88 88 HIS A N 1
ATOM 700 C CA . HIS A 1 88 ? -10.201 -6.248 9.580 1.00 91.88 88 HIS A CA 1
ATOM 701 C C . HIS A 1 88 ? -9.782 -5.406 10.795 1.00 91.88 88 HIS A C 1
ATOM 703 O O . HIS A 1 88 ? -10.226 -5.685 11.907 1.00 91.88 88 HIS A O 1
ATOM 709 N N . ASP A 1 89 ? -8.979 -4.365 10.602 1.00 88.88 89 ASP A N 1
ATOM 710 C CA . ASP A 1 89 ? -8.592 -3.396 11.632 1.00 88.88 89 ASP A CA 1
ATOM 711 C C . ASP A 1 89 ? -9.738 -2.422 11.974 1.00 88.88 89 ASP A C 1
ATOM 713 O O . ASP A 1 89 ? -9.985 -2.124 13.146 1.00 88.88 89 ASP A O 1
ATOM 717 N N . GLY A 1 90 ? -10.513 -2.013 10.961 1.00 84.12 90 GLY A N 1
ATOM 718 C CA . GLY A 1 90 ? -11.716 -1.187 11.120 1.00 84.12 90 GLY A CA 1
ATOM 719 C C . GLY A 1 90 ? -12.904 -1.920 11.758 1.00 84.12 90 GLY A C 1
ATOM 720 O O . GLY A 1 90 ? -13.818 -1.271 12.252 1.00 84.12 90 GLY A O 1
ATOM 721 N N . LYS A 1 91 ? -12.891 -3.263 11.778 1.00 83.81 91 LYS A N 1
ATOM 722 C CA . LYS A 1 91 ? -13.910 -4.114 12.434 1.00 83.81 91 LYS A CA 1
ATOM 723 C C . LYS A 1 91 ? -13.651 -4.429 13.914 1.00 83.81 91 LYS A C 1
ATOM 725 O O . LYS A 1 91 ? -14.520 -5.023 14.549 1.00 83.81 91 LYS A O 1
ATOM 730 N N . LYS A 1 92 ? -12.450 -4.136 14.415 1.00 67.25 92 LYS A N 1
ATOM 731 C CA . LYS A 1 92 ? -12.083 -4.267 15.838 1.00 67.25 92 LYS A CA 1
ATOM 732 C C . LYS A 1 92 ? -12.371 -2.959 16.579 1.00 67.25 92 LYS A C 1
ATOM 734 O O . LYS A 1 92 ? -11.535 -2.605 17.435 1.00 67.25 92 LYS A O 1
#

Secondary structure (DSSP, 8-state):
---------------HHHHHHHHHHSTTHHHHHHSTTHHHHHHHHHHHHHHHHHHHHH-GGGGGSHHHHHHHHHHHHHHHHHHHHHHHHHT-

Foldseek 3Di:
DDDPPPPPPPPPLQQLQVLLVLCLVANLVSVVSLVPNNVNSVVRNVVVVVVVVVCVVVDVVCLPPPVNVVVVVVSNVVSNVRSVVSSVSSVD

pLDDT: mean 86.54, std 14.86, range [45.69, 97.88]

Radius of gyration: 18.07 Å; chains: 1; bounding box: 35×38×57 Å